Protein AF-G4ZKX1-F1 (afdb_monomer)

Secondary structure (DSSP, 8-state):
----EEEEEE-TTT--EEEEEESSGGGHHHHHHHHHHHHTTTS---EEEESS-TTSS-HHHHHHHHHTTPEEEE-

Organism: Phytophthora sojae (strain P6497) (NCBI:txid1094619)

InterPro domains:
  IPR012337 Ribonuclease H-like superfamily [SSF53098] (1-74)
  IPR036397 Ribonuclease H superfamily [G3DSA:3.30.420.10] (1-75)

Radius of gyration: 12.5 Å; Cα contacts (8 Å, |Δi|>4): 75; chains: 1; bounding box: 34×24×30 Å

Solvent-accessible surface area (backbone atoms only — not comparable to full-atom values): 4784 Å² total; per-residue (Å²): 139,80,77,79,43,78,47,77,50,69,44,84,88,79,65,49,71,50,77,44,8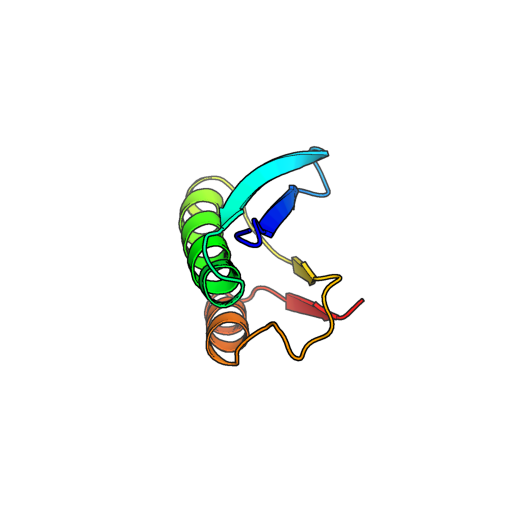2,33,81,50,83,79,52,55,58,57,55,49,53,59,48,49,67,56,45,60,78,81,42,90,68,57,71,47,73,44,80,65,60,76,84,76,56,48,71,64,55,55,50,52,34,54,78,66,68,27,45,79,45,86,100

Foldseek 3Di:
DADKDKDWDADPVVRDIDIDIDSDLLCNLVVVLVVVVVVVVPDDAAEDEDAPACVSVDVVSVVSCVVSNHHYDYD

Structure (mmCIF, N/CA/C/O backbone):
data_AF-G4ZKX1-F1
#
_entry.id   AF-G4ZKX1-F1
#
loop_
_atom_site.group_PDB
_atom_site.id
_atom_site.type_symbol
_atom_site.label_atom_id
_atom_site.label_alt_id
_atom_site.label_comp_id
_atom_site.label_asym_id
_atom_site.label_entity_id
_atom_site.label_seq_id
_atom_site.pdbx_PDB_ins_code
_atom_site.Cartn_x
_atom_site.Cartn_y
_atom_site.Cartn_z
_atom_site.occupancy
_atom_site.B_iso_or_equiv
_atom_site.auth_seq_id
_atom_site.auth_comp_id
_atom_site.auth_asym_id
_atom_site.auth_atom_id
_atom_site.pdbx_PDB_model_num
ATOM 1 N N . GLY A 1 1 ? 25.273 9.822 -15.911 1.00 44.06 1 GLY A N 1
ATOM 2 C CA . GLY A 1 1 ? 24.159 10.372 -15.120 1.00 44.06 1 GLY A CA 1
ATOM 3 C C . GLY A 1 1 ? 23.179 9.252 -14.878 1.00 44.06 1 GLY A C 1
ATOM 4 O O . GLY A 1 1 ? 22.825 8.595 -15.845 1.00 44.06 1 GLY A O 1
ATOM 5 N N . GLY A 1 2 ? 22.847 8.967 -13.621 1.00 61.62 2 GLY A N 1
ATOM 6 C CA . GLY A 1 2 ? 21.864 7.944 -13.256 1.00 61.62 2 GLY A CA 1
ATOM 7 C C . GLY A 1 2 ? 20.563 8.609 -12.826 1.00 61.62 2 GLY A C 1
ATOM 8 O O . 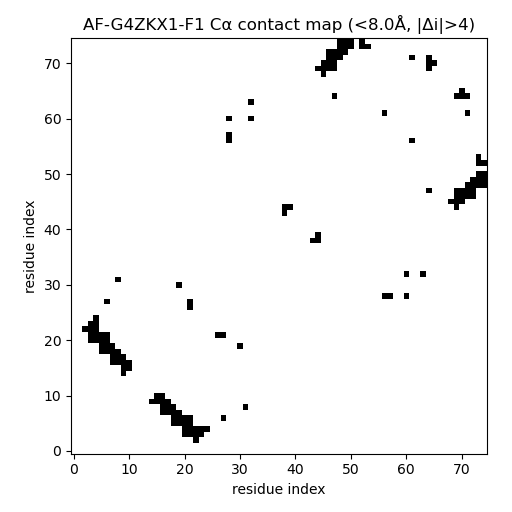GLY A 1 2 ? 20.607 9.619 -12.125 1.00 61.62 2 GLY A O 1
ATOM 9 N N . ASN A 1 3 ? 19.427 8.071 -13.263 1.00 70.38 3 ASN A N 1
ATOM 10 C CA . ASN A 1 3 ? 18.124 8.510 -12.779 1.00 70.38 3 ASN A CA 1
ATOM 11 C C . ASN A 1 3 ? 17.925 7.976 -11.357 1.00 70.38 3 ASN A C 1
ATOM 13 O O . ASN A 1 3 ? 18.027 6.773 -11.135 1.00 70.38 3 ASN A O 1
ATOM 17 N N . SER A 1 4 ? 17.634 8.867 -10.412 1.00 73.38 4 SER A N 1
ATOM 18 C CA . SER A 1 4 ? 17.198 8.501 -9.064 1.00 73.38 4 SER A CA 1
ATOM 19 C C . SER A 1 4 ? 15.693 8.696 -8.978 1.00 73.38 4 SER A C 1
ATOM 21 O O . SER A 1 4 ? 15.190 9.769 -9.315 1.00 73.38 4 SER A O 1
ATOM 23 N N . TYR A 1 5 ? 14.974 7.680 -8.515 1.00 81.50 5 TYR A N 1
ATOM 24 C CA . TYR A 1 5 ? 13.525 7.745 -8.366 1.00 81.50 5 TYR A CA 1
ATOM 25 C C . TYR A 1 5 ? 13.167 7.769 -6.885 1.00 81.50 5 TYR A C 1
ATOM 27 O O . TYR A 1 5 ? 13.761 7.059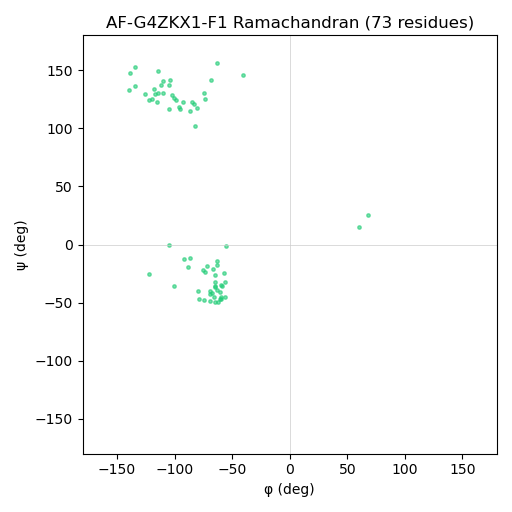 -6.082 1.00 81.50 5 TYR A O 1
ATOM 35 N N . PHE A 1 6 ? 12.173 8.572 -6.521 1.00 85.00 6 PHE A N 1
ATOM 36 C CA . PHE A 1 6 ? 11.610 8.565 -5.177 1.00 85.00 6 PHE A CA 1
ATOM 37 C C . PHE A 1 6 ? 10.185 8.034 -5.223 1.00 85.00 6 PHE A C 1
ATOM 39 O O . PHE A 1 6 ? 9.391 8.398 -6.098 1.00 85.00 6 PHE A O 1
ATOM 46 N N . GLN A 1 7 ? 9.867 7.180 -4.262 1.00 87.06 7 GLN A N 1
ATOM 47 C CA . GLN A 1 7 ? 8.511 6.770 -3.957 1.00 87.06 7 GLN A CA 1
ATOM 48 C C . GLN A 1 7 ? 8.111 7.372 -2.623 1.00 87.06 7 GLN A C 1
ATOM 50 O O . GLN A 1 7 ? 8.830 7.249 -1.635 1.00 87.06 7 GLN A O 1
ATOM 55 N N . ILE A 1 8 ? 6.947 8.006 -2.620 1.00 89.25 8 ILE A N 1
ATOM 56 C CA . ILE A 1 8 ? 6.336 8.566 -1.426 1.00 89.25 8 ILE A CA 1
ATOM 57 C C . ILE A 1 8 ? 5.002 7.854 -1.257 1.00 89.25 8 ILE A C 1
ATOM 59 O O . ILE A 1 8 ? 4.203 7.819 -2.192 1.00 89.25 8 ILE A O 1
ATOM 63 N N . ILE A 1 9 ? 4.793 7.272 -0.083 1.00 90.31 9 ILE A N 1
ATOM 64 C CA . ILE A 1 9 ? 3.507 6.732 0.357 1.00 90.31 9 ILE A CA 1
ATOM 65 C C . ILE A 1 9 ? 3.079 7.585 1.544 1.00 90.31 9 ILE A C 1
ATOM 67 O O . ILE A 1 9 ? 3.883 7.839 2.439 1.00 90.31 9 ILE A O 1
ATOM 71 N N . GLU A 1 10 ? 1.843 8.065 1.530 1.00 92.81 10 GLU A N 1
ATOM 72 C CA . GLU A 1 10 ? 1.285 8.923 2.573 1.00 92.81 10 GLU A CA 1
ATOM 73 C C . GLU A 1 10 ? 0.097 8.216 3.218 1.00 92.81 10 GLU A C 1
ATOM 75 O O . GLU A 1 10 ? -0.759 7.682 2.517 1.00 92.81 10 GLU A O 1
ATOM 80 N N . ASP A 1 11 ? 0.051 8.225 4.547 1.00 92.19 11 ASP A N 1
ATOM 81 C CA . ASP A 1 11 ? -1.188 7.969 5.268 1.00 92.19 11 ASP A CA 1
ATOM 82 C C . ASP A 1 11 ? -2.013 9.256 5.279 1.00 92.19 11 ASP A C 1
ATOM 84 O O . ASP A 1 11 ? -1.597 10.282 5.823 1.00 92.19 11 ASP A O 1
ATOM 88 N N . GLU A 1 12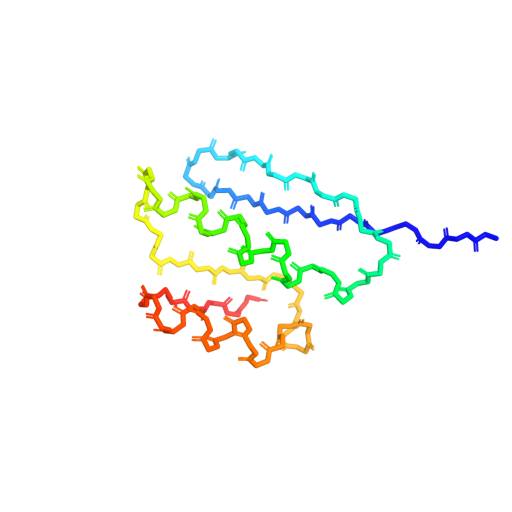 ? -3.190 9.203 4.668 1.00 89.56 12 GLU A N 1
ATOM 89 C CA . GLU A 1 12 ? -4.065 10.359 4.521 1.00 89.56 12 GLU A CA 1
ATOM 90 C C . GLU A 1 12 ? -4.586 10.883 5.868 1.00 89.56 12 GLU A C 1
ATOM 92 O O . GLU A 1 12 ? -4.755 12.097 6.025 1.00 89.56 12 GLU A O 1
ATOM 97 N N . ALA A 1 13 ? -4.792 10.000 6.852 1.00 87.81 13 ALA A N 1
ATOM 98 C CA . ALA A 1 13 ? -5.355 10.369 8.148 1.00 87.81 13 ALA A CA 1
ATOM 99 C C . ALA A 1 13 ? -4.342 11.115 9.028 1.00 87.81 13 ALA A C 1
ATOM 101 O O . ALA A 1 13 ? -4.660 12.169 9.582 1.00 87.81 13 ALA A O 1
ATOM 102 N N . SER A 1 14 ? -3.118 10.593 9.149 1.00 89.44 14 SER A N 1
ATOM 103 C CA . SER A 1 14 ? -2.067 11.198 9.983 1.00 89.44 14 SER A CA 1
ATOM 104 C C . SER A 1 14 ? -1.165 12.185 9.242 1.00 89.44 14 SER A C 1
ATOM 106 O O . SER A 1 14 ? -0.391 12.898 9.883 1.00 89.44 14 SER A O 1
ATOM 108 N N . ARG A 1 15 ? -1.228 12.222 7.902 1.00 90.88 15 ARG A N 1
ATOM 109 C CA . ARG A 1 15 ? -0.264 12.915 7.025 1.00 90.88 15 ARG A CA 1
ATOM 110 C C . ARG A 1 15 ? 1.170 12.406 7.162 1.00 90.88 15 ARG A C 1
ATOM 112 O O . ARG A 1 15 ? 2.102 13.063 6.687 1.00 90.88 15 ARG A O 1
ATOM 119 N N . PHE A 1 16 ? 1.366 11.243 7.785 1.00 92.88 16 PHE A N 1
ATOM 120 C CA . PHE A 1 16 ? 2.669 10.603 7.865 1.00 92.88 16 PHE A CA 1
ATOM 121 C C . PHE A 1 16 ? 3.111 10.125 6.480 1.00 92.88 16 PHE A C 1
ATOM 123 O O . PHE A 1 16 ? 2.301 9.641 5.690 1.00 92.88 16 PHE A O 1
ATOM 130 N N . LYS A 1 17 ? 4.406 10.261 6.175 1.00 93.31 17 LYS A N 1
ATOM 131 C CA . LYS A 1 17 ? 4.963 9.920 4.862 1.00 93.31 17 LYS A CA 1
ATOM 132 C C . LYS A 1 17 ? 6.125 8.954 4.998 1.00 93.31 17 LYS A C 1
ATOM 134 O O . LYS A 1 17 ? 7.081 9.215 5.726 1.00 93.31 17 LYS A O 1
ATOM 139 N N . TRP A 1 18 ? 6.071 7.879 4.225 1.00 93.62 18 TRP A N 1
ATOM 140 C CA . TRP A 1 18 ? 7.191 6.979 3.994 1.00 93.62 18 TRP A CA 1
ATOM 141 C C . TRP A 1 18 ? 7.841 7.332 2.659 1.00 93.62 18 TRP A C 1
ATOM 143 O O . TRP A 1 18 ? 7.175 7.353 1.623 1.00 93.62 18 TRP A O 1
ATOM 153 N N . CYS A 1 19 ? 9.146 7.602 2.687 1.00 91.56 19 CYS A N 1
ATOM 154 C CA . CYS A 1 19 ? 9.929 7.969 1.510 1.00 91.56 19 CYS A CA 1
ATOM 155 C C . CYS A 1 19 ? 10.977 6.894 1.220 1.00 91.56 19 CYS A C 1
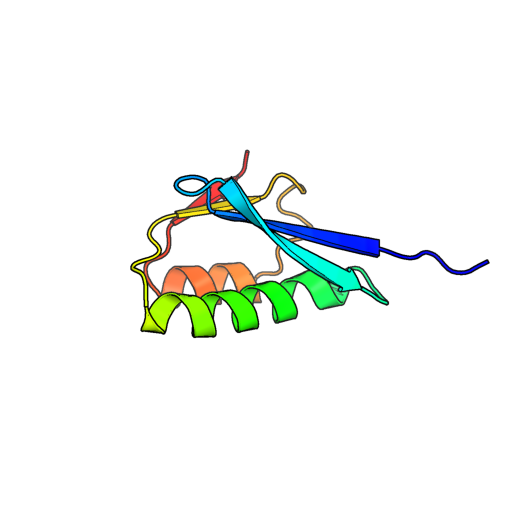ATOM 157 O O . CYS A 1 19 ? 11.840 6.622 2.054 1.00 91.56 19 CYS A O 1
ATOM 159 N N . PHE A 1 20 ? 10.933 6.326 0.018 1.00 88.19 20 PHE A N 1
ATOM 160 C CA . PHE A 1 20 ? 11.871 5.310 -0.448 1.00 88.19 20 PHE A CA 1
ATOM 161 C C . PHE A 1 20 ? 12.656 5.837 -1.646 1.00 88.19 20 PHE A C 1
ATOM 163 O O . PHE A 1 20 ? 12.076 6.329 -2.617 1.00 88.19 20 PHE A O 1
ATOM 170 N N . LEU A 1 21 ? 13.981 5.717 -1.583 1.00 87.62 21 LEU A N 1
ATOM 171 C CA . LEU A 1 21 ? 14.849 5.923 -2.737 1.00 87.62 21 LEU A CA 1
ATOM 172 C C . LEU A 1 21 ? 14.879 4.624 -3.549 1.00 87.62 21 LEU A C 1
ATOM 174 O O . LEU A 1 21 ? 15.270 3.579 -3.033 1.00 87.62 21 LEU A O 1
ATOM 178 N N . LEU A 1 22 ? 14.465 4.696 -4.809 1.00 82.25 22 LEU A N 1
ATOM 179 C CA . LEU A 1 22 ? 14.430 3.565 -5.727 1.00 82.25 22 LEU A CA 1
ATOM 180 C C . LEU A 1 22 ? 15.594 3.647 -6.713 1.00 82.25 22 LEU A C 1
ATOM 182 O O . LEU A 1 22 ? 15.926 4.726 -7.219 1.00 82.25 22 LEU A O 1
ATOM 186 N N . LYS A 1 23 ? 16.170 2.483 -7.018 1.00 78.81 23 LYS A N 1
ATOM 187 C CA . LYS A 1 23 ? 17.141 2.333 -8.106 1.00 78.81 23 LYS A CA 1
ATOM 188 C C . LYS A 1 23 ? 16.426 2.243 -9.451 1.00 78.81 23 LYS A C 1
ATOM 190 O O . LYS A 1 23 ? 16.863 2.874 -10.407 1.00 78.81 23 LYS A O 1
ATOM 195 N N . GLU A 1 24 ? 15.300 1.532 -9.493 1.00 76.69 24 GLU A N 1
ATOM 196 C CA . GLU A 1 24 ? 14.449 1.393 -10.674 1.00 76.69 24 GLU A CA 1
ATOM 197 C C . GLU A 1 24 ? 12.971 1.580 -10.306 1.00 76.69 24 GLU A C 1
ATOM 199 O O . GLU A 1 24 ? 12.544 1.336 -9.178 1.00 76.69 24 GLU A O 1
ATOM 204 N N . THR A 1 25 ? 12.153 2.035 -11.256 1.00 72.88 25 THR A N 1
ATOM 205 C CA . THR A 1 25 ? 10.718 2.274 -11.021 1.00 72.88 25 THR A CA 1
ATOM 206 C C . THR A 1 25 ? 9.926 0.991 -10.754 1.00 72.88 25 THR A C 1
ATOM 208 O O . THR A 1 25 ? 8.864 1.061 -10.137 1.00 72.88 25 THR A O 1
ATOM 211 N N . SER A 1 26 ? 10.443 -0.168 -11.170 1.00 74.00 26 SER A N 1
ATOM 212 C CA . SER A 1 26 ? 9.878 -1.499 -10.909 1.00 74.00 26 SER A CA 1
ATOM 213 C C . SER A 1 26 ? 9.875 -1.884 -9.427 1.00 74.00 26 SER A C 1
ATOM 215 O O . SER A 1 26 ? 8.995 -2.634 -9.004 1.00 74.00 26 SER A O 1
ATOM 217 N N . ASP A 1 27 ? 10.791 -1.332 -8.626 1.00 78.81 27 ASP A N 1
ATOM 218 C CA . ASP A 1 27 ? 10.933 -1.659 -7.198 1.00 78.81 27 ASP A CA 1
ATOM 219 C C . ASP A 1 27 ? 9.790 -1.088 -6.339 1.00 78.81 27 ASP A C 1
ATOM 221 O O . ASP A 1 27 ? 9.533 -1.555 -5.227 1.00 78.81 27 ASP A 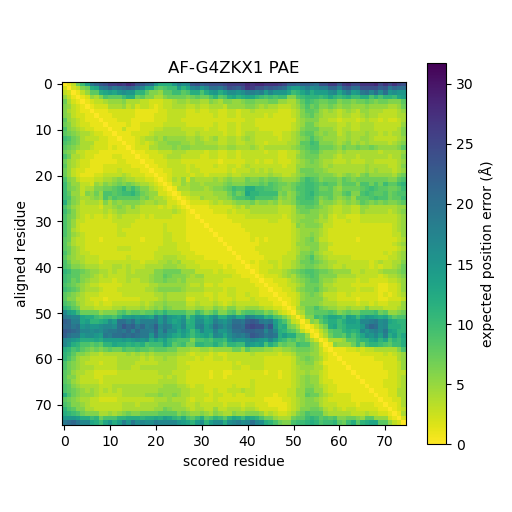O 1
ATOM 225 N N . ALA A 1 28 ? 9.063 -0.093 -6.858 1.00 83.31 28 ALA A N 1
ATOM 226 C CA . ALA A 1 28 ? 8.023 0.620 -6.119 1.00 83.31 28 ALA A CA 1
ATOM 227 C C . ALA A 1 28 ? 6.903 -0.305 -5.606 1.00 83.31 28 ALA A C 1
ATOM 229 O O . ALA A 1 28 ? 6.360 -0.114 -4.513 1.00 83.31 28 ALA A O 1
ATOM 230 N N . ASN A 1 29 ? 6.550 -1.326 -6.389 1.00 85.44 29 ASN A N 1
ATOM 231 C CA . ASN A 1 29 ? 5.467 -2.244 -6.043 1.00 85.44 29 ASN A CA 1
ATOM 232 C C . ASN A 1 29 ? 5.848 -3.124 -4.847 1.00 85.44 29 ASN A C 1
ATOM 234 O O . ASN A 1 29 ? 5.043 -3.273 -3.928 1.00 85.44 29 ASN A O 1
ATOM 238 N N . GLN A 1 30 ? 7.084 -3.632 -4.816 1.00 87.25 30 GLN A N 1
ATOM 239 C CA . GLN A 1 30 ? 7.556 -4.463 -3.709 1.00 87.25 30 GLN A CA 1
ATOM 240 C C . GLN A 1 30 ? 7.639 -3.656 -2.411 1.00 87.25 30 GLN A C 1
ATOM 242 O O . GLN A 1 30 ? 7.112 -4.089 -1.391 1.00 87.25 30 GLN A O 1
ATOM 247 N N . HIS A 1 31 ? 8.192 -2.439 -2.457 1.00 87.94 31 HIS A N 1
ATOM 248 C CA . HIS A 1 31 ? 8.220 -1.561 -1.284 1.00 87.94 31 HIS A CA 1
ATOM 249 C C . HIS A 1 31 ? 6.819 -1.227 -0.758 1.00 87.94 31 HIS A C 1
ATOM 251 O O . HIS A 1 31 ? 6.628 -1.136 0.454 1.00 87.94 31 HIS A O 1
ATOM 257 N N . THR A 1 32 ? 5.829 -1.090 -1.647 1.00 89.69 32 THR A N 1
ATOM 258 C CA . THR A 1 32 ? 4.429 -0.887 -1.243 1.00 89.69 32 THR A CA 1
ATOM 259 C C . THR A 1 32 ? 3.888 -2.106 -0.500 1.00 89.69 32 THR A C 1
ATOM 261 O O . THR A 1 32 ? 3.341 -1.956 0.589 1.00 89.69 32 THR A O 1
ATOM 264 N N . MET A 1 33 ? 4.062 -3.313 -1.050 1.00 91.31 33 MET A N 1
ATOM 265 C CA . MET A 1 33 ? 3.611 -4.554 -0.405 1.00 91.31 33 MET A CA 1
ATOM 266 C C . MET A 1 33 ? 4.279 -4.756 0.959 1.00 91.31 33 MET A C 1
ATOM 268 O O . MET A 1 33 ? 3.602 -5.059 1.941 1.00 91.31 33 MET A O 1
ATOM 272 N N . ASP A 1 34 ? 5.593 -4.538 1.035 1.00 93.12 34 ASP A N 1
ATOM 273 C CA . ASP A 1 34 ? 6.373 -4.692 2.265 1.00 93.12 34 ASP A CA 1
ATOM 274 C C . ASP A 1 34 ? 5.965 -3.680 3.338 1.00 93.12 34 ASP A C 1
ATOM 276 O O . ASP A 1 34 ? 5.981 -3.994 4.532 1.00 93.12 34 ASP A O 1
ATOM 280 N N . LEU A 1 35 ? 5.614 -2.457 2.933 1.00 93.50 35 LEU A N 1
ATOM 281 C CA . LEU A 1 35 ? 5.096 -1.445 3.844 1.00 93.50 35 LEU A CA 1
ATOM 282 C C . LEU A 1 35 ? 3.701 -1.825 4.348 1.00 93.50 35 LEU A C 1
ATOM 284 O O . LEU A 1 35 ? 3.487 -1.813 5.558 1.00 93.50 35 LEU A O 1
ATOM 288 N N . LEU A 1 36 ? 2.784 -2.211 3.456 1.00 92.81 36 LEU A N 1
ATOM 289 C CA . LEU A 1 36 ? 1.427 -2.631 3.826 1.00 92.81 36 LEU A CA 1
ATOM 290 C C . LEU A 1 36 ? 1.460 -3.786 4.837 1.00 92.81 36 LEU A C 1
ATOM 292 O O . LEU A 1 36 ? 0.826 -3.691 5.882 1.00 92.81 36 LEU A O 1
ATOM 296 N N . LEU A 1 37 ? 2.310 -4.793 4.608 1.00 94.12 37 LEU A N 1
ATOM 297 C CA . LEU A 1 37 ? 2.526 -5.913 5.534 1.00 94.12 37 LEU A CA 1
ATOM 29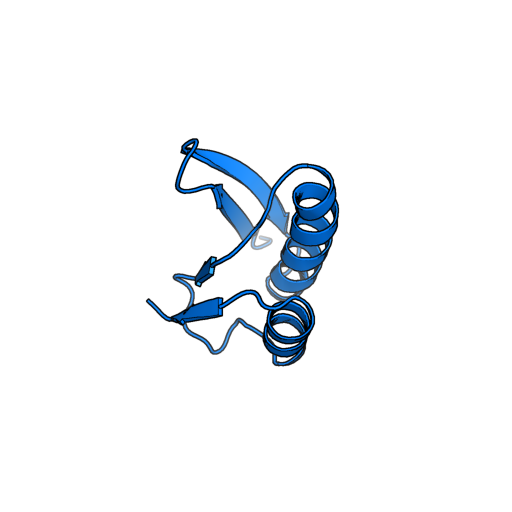8 C C . LEU A 1 37 ? 2.945 -5.494 6.948 1.00 94.12 37 LEU A C 1
ATOM 300 O O . LEU A 1 37 ? 2.672 -6.207 7.917 1.00 94.12 37 LEU A O 1
ATOM 304 N N . LYS A 1 38 ? 3.687 -4.392 7.076 1.00 93.94 38 LYS A N 1
ATOM 305 C CA . LYS A 1 38 ? 4.093 -3.856 8.379 1.00 93.94 38 LYS A CA 1
ATOM 306 C C . LYS A 1 38 ? 2.938 -3.098 9.017 1.00 93.94 38 LYS A C 1
ATOM 308 O O . LYS A 1 38 ? 2.640 -3.347 10.178 1.00 93.94 38 LYS A O 1
ATOM 313 N N . LEU A 1 39 ? 2.282 -2.233 8.247 1.00 92.81 39 LEU A N 1
ATOM 314 C CA . LEU A 1 39 ? 1.197 -1.382 8.728 1.00 92.81 39 LEU A CA 1
ATOM 315 C C . LEU A 1 39 ? -0.032 -2.185 9.165 1.00 92.81 39 LEU A C 1
ATOM 317 O O . LEU A 1 39 ? -0.625 -1.856 10.185 1.00 92.81 39 LEU A O 1
ATOM 321 N N . GLU A 1 40 ? -0.363 -3.283 8.484 1.00 92.31 40 GLU A N 1
ATOM 322 C CA . GLU A 1 40 ? -1.495 -4.153 8.846 1.00 92.31 40 GLU A CA 1
ATOM 323 C C . GLU A 1 40 ? -1.361 -4.824 10.223 1.00 92.31 40 GLU A C 1
ATOM 325 O O . GLU A 1 40 ? -2.337 -5.351 10.751 1.00 92.31 40 GLU A O 1
ATOM 330 N N . LYS A 1 41 ? -0.166 -4.821 10.829 1.00 92.81 41 LYS A N 1
ATOM 331 C CA . LYS A 1 41 ? 0.027 -5.324 12.200 1.00 92.81 41 LYS A CA 1
ATOM 332 C C . LYS A 1 41 ? -0.494 -4.358 13.260 1.00 92.81 41 LYS A C 1
ATOM 334 O O . LYS A 1 41 ? -0.741 -4.777 14.386 1.00 92.81 41 LYS A O 1
ATOM 339 N N . GLU A 1 42 ? -0.612 -3.083 12.909 1.00 92.00 42 GLU A N 1
ATOM 340 C CA . GLU A 1 42 ? -0.898 -1.988 13.839 1.00 92.00 42 GLU A CA 1
ATOM 341 C C . GLU A 1 42 ? -2.175 -1.228 13.451 1.00 92.00 42 GLU A C 1
ATOM 343 O O . GLU A 1 42 ? -2.845 -0.655 14.310 1.00 92.00 42 GLU A O 1
ATOM 348 N N . HIS A 1 43 ? -2.551 -1.257 12.170 1.00 89.62 43 HIS A N 1
ATOM 349 C CA . HIS A 1 43 ? -3.632 -0.459 11.605 1.00 89.62 43 HIS A CA 1
ATOM 350 C C . HIS A 1 43 ? -4.478 -1.257 10.611 1.00 89.62 43 HIS A C 1
ATOM 352 O O . HIS A 1 43 ? -3.975 -2.099 9.871 1.00 89.62 43 HIS A O 1
ATOM 358 N N . VAL A 1 44 ? -5.774 -0.940 10.548 1.00 91.00 44 VAL A N 1
ATOM 359 C CA . VAL A 1 44 ? -6.661 -1.438 9.490 1.00 91.00 44 VAL A CA 1
ATOM 360 C C . VAL A 1 44 ? -6.535 -0.518 8.283 1.00 91.00 44 VAL A C 1
ATOM 362 O O . VAL A 1 44 ? -6.786 0.683 8.383 1.00 91.00 44 VAL A O 1
ATOM 365 N N . ILE A 1 45 ? -6.164 -1.089 7.142 1.00 91.75 45 ILE A N 1
ATOM 366 C CA . ILE A 1 45 ? -6.022 -0.369 5.878 1.00 91.75 45 ILE A CA 1
ATOM 367 C C . ILE A 1 45 ? -7.222 -0.732 5.014 1.00 91.75 45 ILE A C 1
ATOM 369 O O . ILE A 1 45 ? -7.389 -1.893 4.667 1.00 91.75 45 ILE A O 1
ATOM 373 N N . ASN A 1 46 ? -8.058 0.251 4.682 1.00 92.25 46 ASN A N 1
ATOM 374 C CA . ASN A 1 46 ? -9.270 0.007 3.892 1.00 92.25 46 ASN A CA 1
ATOM 375 C C . ASN A 1 46 ? -9.086 0.372 2.418 1.00 92.25 46 ASN A C 1
ATOM 377 O O . ASN A 1 46 ? -9.643 -0.281 1.545 1.00 92.25 46 ASN A O 1
ATOM 381 N N . ILE A 1 47 ? -8.318 1.429 2.142 1.00 92.00 47 ILE A N 1
ATOM 382 C CA . ILE A 1 47 ? -8.224 2.036 0.815 1.00 92.00 47 ILE A CA 1
ATOM 383 C C . ILE A 1 47 ? -6.758 2.295 0.484 1.00 92.00 47 ILE A C 1
ATOM 385 O O . ILE A 1 47 ? -6.004 2.808 1.311 1.00 92.00 47 ILE A O 1
ATOM 389 N N . PHE A 1 48 ? -6.373 1.978 -0.747 1.00 90.62 48 PHE A N 1
ATOM 390 C CA . PHE A 1 48 ? -5.102 2.368 -1.337 1.00 90.62 48 PHE A CA 1
ATOM 391 C C . PHE A 1 48 ? -5.361 3.164 -2.618 1.00 90.62 48 PHE A C 1
ATOM 393 O O . PHE A 1 48 ? -6.029 2.680 -3.533 1.00 90.62 48 PHE A O 1
ATOM 400 N N . SER A 1 49 ? -4.819 4.377 -2.703 1.00 88.75 49 SER A N 1
ATOM 401 C CA . SER A 1 49 ? -4.892 5.222 -3.897 1.00 88.75 49 SER A CA 1
ATOM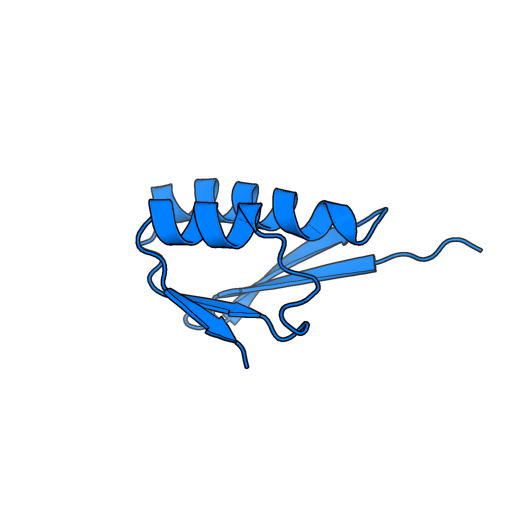 402 C C . SER A 1 49 ? -3.503 5.436 -4.496 1.00 88.75 49 SER A C 1
ATOM 404 O O . SER A 1 49 ? -2.488 5.435 -3.797 1.00 88.75 49 SER A O 1
ATOM 406 N N . SER A 1 50 ? -3.436 5.597 -5.818 1.00 83.50 50 SER A N 1
ATOM 407 C CA . SER A 1 50 ? -2.186 5.941 -6.498 1.00 83.50 50 SER A CA 1
ATOM 408 C C . SER A 1 50 ? -2.421 6.961 -7.603 1.00 83.50 50 SER A C 1
ATOM 410 O O . SER A 1 50 ? -3.319 6.801 -8.423 1.00 83.50 50 SER A O 1
ATOM 412 N N . ASN A 1 51 ? -1.576 7.993 -7.621 1.00 73.44 51 ASN A N 1
ATOM 413 C CA . ASN A 1 51 ? -1.587 9.088 -8.595 1.00 73.44 51 ASN A CA 1
ATOM 414 C C . ASN A 1 51 ? -0.783 8.783 -9.869 1.00 73.44 51 ASN A C 1
ATOM 416 O O . ASN A 1 51 ? -0.826 9.540 -10.838 1.00 73.44 51 ASN A O 1
ATOM 420 N N . LYS A 1 52 ? 0.005 7.705 -9.868 1.00 61.84 52 LYS A N 1
ATOM 421 C CA . LYS A 1 52 ? 0.678 7.227 -11.072 1.00 61.84 52 LYS A CA 1
ATOM 422 C C . LYS A 1 52 ? -0.313 6.315 -11.775 1.00 61.84 52 LYS A C 1
ATOM 424 O O . LYS A 1 52 ? -0.687 5.291 -11.210 1.00 61.84 52 LYS A O 1
ATOM 429 N N . GLY A 1 53 ? -0.754 6.723 -12.967 1.00 52.16 53 GLY A N 1
ATOM 430 C CA . GLY A 1 53 ? -1.749 6.014 -13.773 1.00 52.16 53 GLY A CA 1
ATOM 431 C C . GLY A 1 53 ? -1.560 4.495 -13.752 1.00 52.16 53 GLY A C 1
ATOM 432 O O . GLY A 1 53 ? -0.434 3.997 -13.664 1.00 52.16 53 GLY A O 1
ATOM 433 N N . GLY A 1 54 ? -2.676 3.763 -13.814 1.00 51.47 54 GLY A N 1
ATOM 434 C CA . GLY A 1 54 ? -2.780 2.327 -13.518 1.00 51.47 54 GLY A CA 1
ATOM 435 C C . GLY A 1 54 ? -1.863 1.369 -14.296 1.00 51.47 54 GLY A C 1
ATOM 436 O O . GLY A 1 54 ? -1.915 0.171 -14.021 1.00 51.47 54 GLY A O 1
ATOM 437 N N . GLU A 1 55 ? -1.038 1.877 -15.216 1.00 49.97 55 GLU A N 1
ATOM 438 C CA . GLU A 1 55 ? 0.033 1.185 -15.944 1.00 49.97 55 GLU A CA 1
ATOM 439 C C . GLU A 1 55 ? 1.277 0.884 -15.082 1.00 49.97 55 GLU A C 1
ATOM 441 O O . GLU A 1 55 ? 2.001 -0.062 -15.381 1.00 49.97 55 GLU A O 1
ATOM 446 N N . PHE A 1 56 ? 1.522 1.621 -13.989 1.00 54.00 56 PHE A N 1
ATOM 447 C CA . PHE A 1 56 ? 2.638 1.326 -13.064 1.00 54.00 56 PHE A CA 1
ATOM 448 C C . PHE A 1 56 ? 2.275 0.337 -11.949 1.00 54.00 56 PHE A C 1
ATOM 450 O O . PHE A 1 56 ? 3.154 -0.293 -11.352 1.00 54.00 56 PHE A O 1
ATOM 457 N N . LEU A 1 57 ? 0.981 0.169 -11.684 1.00 63.78 57 LEU A N 1
ATOM 458 C CA . LEU A 1 57 ? 0.484 -0.831 -10.753 1.00 63.78 57 LEU A CA 1
ATOM 459 C C . LEU A 1 57 ? 0.394 -2.171 -11.461 1.00 63.78 57 LEU A C 1
ATOM 461 O O . LEU A 1 57 ? -0.545 -2.435 -12.217 1.00 63.78 57 LEU A O 1
ATOM 465 N N . ASN A 1 58 ? 1.381 -3.025 -11.199 1.00 73.50 58 ASN A N 1
ATOM 466 C CA . ASN A 1 58 ? 1.364 -4.363 -11.757 1.00 73.50 58 ASN A CA 1
ATOM 467 C C . ASN A 1 58 ? 0.154 -5.153 -11.220 1.00 73.50 58 ASN A C 1
ATOM 469 O O . ASN A 1 58 ? -0.386 -4.887 -10.141 1.00 73.50 58 ASN A O 1
ATOM 473 N N . ASN A 1 59 ? -0.265 -6.165 -11.979 1.00 81.62 59 ASN A N 1
ATOM 474 C CA . ASN A 1 59 ? -1.362 -7.047 -11.574 1.00 81.62 59 ASN A CA 1
ATOM 475 C C . ASN A 1 59 ? -1.096 -7.728 -10.221 1.00 81.62 59 ASN A C 1
ATOM 477 O O . ASN A 1 59 ? -2.046 -8.069 -9.523 1.00 81.62 59 ASN A O 1
ATOM 481 N N . ALA A 1 60 ? 0.174 -7.880 -9.825 1.00 84.19 60 ALA A N 1
ATOM 482 C CA . ALA A 1 60 ? 0.538 -8.452 -8.536 1.00 84.19 60 ALA A CA 1
ATOM 483 C C . ALA A 1 60 ? 0.132 -7.550 -7.358 1.00 84.19 60 ALA A C 1
ATOM 485 O O . ALA A 1 60 ? -0.401 -8.062 -6.381 1.00 84.19 60 ALA A O 1
ATOM 486 N N . LEU A 1 61 ? 0.308 -6.227 -7.444 1.00 86.38 61 LEU A N 1
ATOM 487 C CA . LEU A 1 61 ? -0.106 -5.297 -6.388 1.00 86.38 61 LEU A CA 1
ATOM 488 C C . LEU A 1 61 ? -1.629 -5.212 -6.299 1.00 86.38 61 LEU A C 1
ATOM 490 O O . LEU A 1 61 ? -2.176 -5.270 -5.204 1.00 86.38 61 LEU A O 1
ATOM 494 N N . LYS A 1 62 ? -2.331 -5.205 -7.435 1.00 86.81 62 LYS A N 1
ATOM 495 C CA . LYS A 1 62 ? -3.803 -5.280 -7.440 1.00 86.81 62 LYS A CA 1
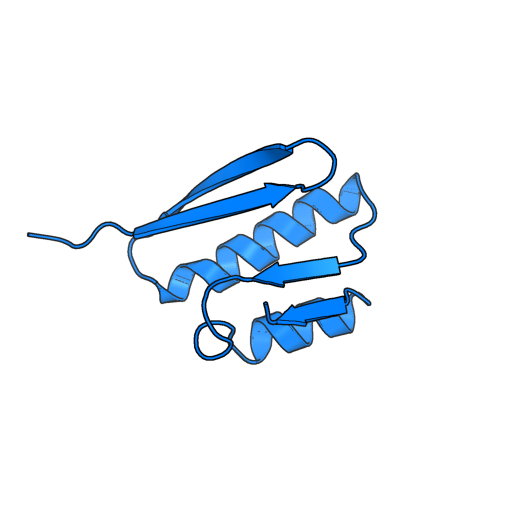ATOM 496 C C . LYS A 1 62 ? -4.309 -6.576 -6.800 1.00 86.81 62 LYS A C 1
ATOM 498 O O . LYS A 1 62 ? -5.186 -6.529 -5.943 1.00 86.81 62 LYS A O 1
ATOM 503 N N . ALA A 1 63 ? -3.730 -7.721 -7.167 1.00 90.06 63 ALA A N 1
ATOM 504 C CA . ALA A 1 63 ? -4.079 -9.013 -6.576 1.00 90.06 63 ALA A CA 1
ATOM 505 C C . ALA A 1 63 ? -3.755 -9.071 -5.075 1.00 90.06 63 ALA A C 1
ATOM 507 O O . ALA A 1 63 ? -4.544 -9.597 -4.294 1.00 90.06 63 ALA A O 1
ATOM 508 N N . PHE A 1 64 ? -2.625 -8.493 -4.663 1.00 91.50 64 PHE A N 1
ATOM 509 C CA . PHE A 1 64 ? -2.227 -8.397 -3.263 1.00 91.50 64 PHE A CA 1
ATOM 510 C C . PHE A 1 64 ? -3.228 -7.574 -2.443 1.00 91.50 64 PHE A C 1
ATOM 512 O O . PHE A 1 64 ? -3.698 -8.056 -1.414 1.00 91.50 64 PHE A O 1
ATOM 519 N N . LEU A 1 65 ? -3.606 -6.381 -2.914 1.00 91.81 65 LEU A N 1
ATOM 520 C CA . LEU A 1 65 ? -4.603 -5.527 -2.256 1.00 91.81 65 LEU A CA 1
ATOM 521 C C . LEU A 1 65 ? -5.957 -6.241 -2.147 1.00 91.81 65 LEU A C 1
ATOM 523 O O . LEU A 1 65 ? -6.521 -6.332 -1.058 1.00 91.81 65 LEU A O 1
ATOM 527 N N . ALA A 1 66 ? -6.422 -6.851 -3.241 1.00 91.88 66 ALA A N 1
ATOM 528 C CA . ALA A 1 66 ? -7.673 -7.605 -3.262 1.00 91.88 66 ALA A CA 1
ATOM 529 C C . ALA A 1 66 ? -7.664 -8.792 -2.283 1.00 91.88 66 ALA A C 1
ATOM 531 O O . ALA A 1 66 ? -8.644 -9.013 -1.576 1.00 91.88 66 ALA A O 1
ATOM 532 N N . SER A 1 67 ? -6.546 -9.523 -2.176 1.00 94.12 67 SER A N 1
ATOM 533 C CA . SER A 1 67 ? -6.409 -10.639 -1.224 1.00 94.12 67 SER A CA 1
ATOM 534 C C . SER A 1 67 ? -6.510 -10.214 0.246 1.00 94.12 67 SER A C 1
ATOM 536 O O . SER A 1 67 ? -6.749 -11.051 1.113 1.00 94.12 67 SER A O 1
ATOM 538 N N . ARG A 1 68 ? -6.343 -8.915 0.516 1.00 92.62 68 ARG A N 1
ATOM 539 C CA . ARG A 1 68 ? -6.399 -8.293 1.844 1.00 92.62 68 ARG A CA 1
ATOM 540 C C . ARG A 1 68 ? -7.686 -7.513 2.088 1.00 92.62 68 ARG A C 1
ATOM 542 O O . ARG A 1 68 ? -7.852 -6.955 3.164 1.00 92.62 68 ARG A O 1
ATOM 549 N N . GLY A 1 69 ? -8.589 -7.478 1.106 1.00 93.56 69 GLY A N 1
ATOM 550 C CA . GLY A 1 69 ? -9.812 -6.681 1.179 1.00 93.56 69 GLY A CA 1
ATOM 551 C C . GLY A 1 69 ? -9.560 -5.171 1.155 1.00 93.56 69 GLY A C 1
ATOM 552 O O . GLY A 1 69 ? -10.369 -4.427 1.695 1.00 93.56 69 GLY A O 1
ATOM 553 N N . ILE A 1 70 ? -8.443 -4.727 0.568 1.00 93.75 70 ILE A N 1
ATOM 554 C CA . ILE A 1 70 ? -8.108 -3.305 0.429 1.00 93.75 70 ILE A CA 1
ATOM 555 C C . ILE A 1 70 ? -8.624 -2.809 -0.922 1.00 93.75 70 ILE A C 1
ATOM 557 O O . ILE A 1 70 ? -8.221 -3.322 -1.972 1.00 93.75 70 ILE A O 1
ATOM 561 N N . ASP A 1 71 ? -9.468 -1.781 -0.901 1.00 91.19 71 ASP A N 1
ATOM 562 C CA . ASP A 1 71 ? -10.026 -1.175 -2.106 1.00 91.19 71 ASP A CA 1
ATOM 563 C C . ASP A 1 71 ? -8.978 -0.328 -2.828 1.00 91.19 71 ASP A C 1
ATOM 565 O O . ASP A 1 71 ? -8.313 0.528 -2.239 1.00 91.19 71 ASP A O 1
ATOM 569 N N . PHE A 1 72 ? -8.841 -0.547 -4.137 1.00 87.88 72 PHE A N 1
ATOM 570 C CA . PHE A 1 72 ? -7.929 0.227 -4.968 1.00 87.88 72 PHE A CA 1
ATOM 571 C C . PHE A 1 72 ? -8.655 1.375 -5.683 1.00 87.88 72 PHE A C 1
ATOM 573 O O . PHE A 1 72 ? -9.517 1.136 -6.530 1.00 87.88 72 PHE A O 1
ATOM 580 N N . LEU A 1 73 ? -8.257 2.618 -5.399 1.00 83.94 73 LEU A N 1
ATOM 581 C CA . LEU A 1 73 ? -8.757 3.815 -6.079 1.00 83.94 73 LEU A CA 1
ATOM 582 C C . LEU A 1 73 ? -7.760 4.298 -7.136 1.00 83.94 73 LEU A C 1
ATOM 584 O O . LEU A 1 73 ? -6.591 4.562 -6.848 1.00 83.94 73 LEU A O 1
ATOM 588 N N . THR A 1 74 ? -8.247 4.460 -8.366 1.00 67.94 74 THR A N 1
ATOM 589 C CA . THR A 1 74 ? -7.492 5.111 -9.448 1.00 67.94 74 THR A CA 1
ATOM 590 C C . THR A 1 74 ? -7.925 6.574 -9.481 1.00 67.94 74 THR A C 1
ATOM 592 O O . THR A 1 74 ? -9.113 6.835 -9.663 1.00 67.94 74 THR A O 1
ATOM 595 N N . THR A 1 75 ? -7.009 7.508 -9.219 1.00 59.06 75 THR A N 1
ATOM 596 C CA . THR A 1 75 ? -7.287 8.958 -9.177 1.00 59.06 75 THR A CA 1
ATOM 597 C C . THR A 1 75 ? -6.647 9.657 -10.363 1.00 59.06 75 THR A C 1
ATOM 599 O O . THR A 1 75 ? -5.526 9.247 -10.740 1.00 59.06 75 THR A O 1
#

Nearest PDB structures (foldseek):
  6um8-assembly1_A  TM=7.570E-01  e=1.166E-03  Human immunodeficiency virus 1
  6um8-assembly1_B  TM=7.498E-01  e=1.166E-03  Human immunodeficiency virus 1
  6rwl-assembly1_C  TM=7.469E-01  e=1.246E-03  Simian immunodeficiency virus
  3kkr-assembly1_A  TM=7.552E-01  e=1.470E-02  Bovine immunodeficiency virus R29
  8fnd-assembly1_G  TM=6.486E-01  e=2.775E-03  Homo sapiens

Sequence (75 aa):
GGNSYFQIIEDEASRFKWCFLLKETSDANQHTMDLLLKLEKEHVINIFSSNKGGEFLNNALKAFLASRGIDFLTT

Mean predicted aligned error: 5.39 Å

pLDDT: mean 83.55, std 12.33, range [44.06, 94.12]